Protein AF-A0A552RJV3-F1 (afdb_monomer_lite)

Radius of gyration: 18.67 Å; chains: 1; bounding box: 36×47×63 Å

Foldseek 3Di:
DDDDPDDDDDPVSVVVVVVVQQHDPVLLVLLLCQQQPADVPPNGGLLRVLLQVLLVCCVPVNLVRSCCSLVVQLVVLVVCCNVPNHDSVSSNSNSSSVSSCVSSDDPVVVVCVVPVDDD

Structure (mmCIF, N/CA/C/O backbone):
data_AF-A0A552RJV3-F1
#
_entry.id   AF-A0A552RJV3-F1
#
loop_
_atom_site.group_PDB
_atom_site.id
_atom_site.type_symbol
_atom_site.label_atom_id
_atom_site.label_alt_id
_atom_site.label_comp_id
_atom_site.label_asym_id
_atom_site.label_entity_id
_atom_site.label_seq_id
_atom_site.pdbx_PDB_ins_code
_atom_site.Cartn_x
_atom_site.Cartn_y
_atom_site.Cartn_z
_atom_site.occupancy
_atom_site.B_iso_or_equiv
_atom_site.auth_seq_id
_atom_site.auth_comp_id
_atom_site.auth_asym_id
_atom_site.auth_atom_id
_atom_site.pdbx_PDB_model_num
ATOM 1 N N . MET A 1 1 ? -10.003 22.813 44.256 1.00 61.84 1 MET A N 1
ATOM 2 C CA . MET A 1 1 ? -8.920 21.925 43.782 1.00 61.84 1 MET A CA 1
ATOM 3 C C . MET A 1 1 ? -8.123 22.709 42.749 1.00 61.84 1 MET A C 1
ATOM 5 O O . MET A 1 1 ? -8.773 23.278 41.877 1.00 61.84 1 MET A O 1
ATOM 9 N N . PRO A 1 2 ? -6.792 22.833 42.863 1.00 67.50 2 PRO A N 1
ATOM 10 C CA . PRO A 1 2 ? -5.973 23.453 41.821 1.00 67.50 2 PRO A CA 1
ATOM 11 C C . PRO A 1 2 ? -6.156 22.686 40.505 1.00 67.50 2 PRO A C 1
ATOM 13 O O . PRO A 1 2 ? -6.122 21.458 40.508 1.00 67.50 2 PRO A O 1
ATOM 16 N N . TYR A 1 3 ? -6.412 23.392 39.404 1.00 73.88 3 TYR A N 1
ATOM 17 C CA . TYR A 1 3 ? -6.490 22.781 38.078 1.00 73.88 3 TYR A CA 1
ATOM 18 C C . TYR A 1 3 ? -5.067 22.603 37.547 1.00 73.88 3 TYR A C 1
ATOM 20 O O . TYR A 1 3 ? -4.421 23.575 37.159 1.00 73.88 3 TYR A O 1
ATOM 28 N N . GLU A 1 4 ? -4.570 21.372 37.571 1.00 72.38 4 GLU A N 1
ATOM 29 C CA . GLU A 1 4 ? -3.335 21.003 36.885 1.00 72.38 4 GLU A CA 1
ATOM 30 C C . GLU A 1 4 ? -3.634 20.860 35.384 1.00 72.38 4 GLU A C 1
ATOM 32 O O . GLU A 1 4 ? -4.537 20.103 35.014 1.00 72.38 4 GLU A O 1
ATOM 37 N N . PRO A 1 5 ? -2.935 21.594 34.498 1.00 75.81 5 PRO A N 1
ATOM 38 C CA . PRO A 1 5 ? -3.107 21.408 33.067 1.00 75.81 5 PRO A CA 1
ATOM 39 C C . PRO A 1 5 ? -2.703 19.978 32.699 1.00 75.81 5 PRO A C 1
ATOM 41 O O . PRO A 1 5 ? -1.645 19.496 33.105 1.00 75.81 5 PRO A O 1
ATOM 44 N N . ALA A 1 6 ? -3.558 19.295 31.933 1.00 76.19 6 ALA A N 1
ATOM 45 C CA . ALA A 1 6 ? -3.264 17.949 31.462 1.00 76.19 6 ALA A CA 1
ATOM 46 C C . ALA A 1 6 ? -1.913 17.943 30.712 1.00 76.19 6 ALA A C 1
ATOM 48 O O . ALA A 1 6 ? -1.682 18.833 29.887 1.00 76.19 6 ALA A O 1
ATOM 49 N N . PRO A 1 7 ? -1.021 16.975 30.987 1.00 78.50 7 PRO A N 1
ATOM 50 C CA . PRO A 1 7 ? 0.294 16.920 30.360 1.00 78.50 7 PRO A CA 1
ATOM 51 C C . PRO A 1 7 ? 0.170 16.869 28.834 1.00 78.50 7 PRO A C 1
ATOM 53 O O . PRO A 1 7 ? -0.674 16.149 28.292 1.00 78.50 7 PRO A O 1
ATOM 56 N N . GLU A 1 8 ? 1.015 17.634 28.137 1.00 79.44 8 GLU A N 1
ATOM 57 C CA . GLU A 1 8 ? 1.003 17.668 26.676 1.00 79.44 8 GLU A CA 1
ATOM 58 C C . GLU A 1 8 ? 1.245 16.266 26.093 1.00 79.44 8 GLU A C 1
ATOM 60 O O . GLU A 1 8 ? 2.174 15.563 26.509 1.00 79.44 8 GLU A O 1
ATOM 65 N N . PRO A 1 9 ? 0.449 15.838 25.097 1.00 78.88 9 PRO A N 1
ATOM 66 C CA . PRO A 1 9 ? 0.581 14.507 24.538 1.00 78.88 9 PRO A CA 1
ATOM 67 C C . PRO A 1 9 ? 1.925 14.344 23.817 1.00 78.88 9 PRO A C 1
ATOM 69 O O . PRO A 1 9 ? 2.293 15.086 22.892 1.00 78.88 9 PRO A O 1
ATOM 72 N N . THR A 1 10 ? 2.654 13.304 24.208 1.00 86.50 10 THR A N 1
ATOM 73 C CA . THR A 1 10 ? 3.919 12.907 23.579 1.00 86.50 10 THR A CA 1
ATOM 74 C C . THR A 1 10 ? 3.716 12.516 22.109 1.00 86.50 10 THR A C 1
ATOM 76 O O . THR A 1 10 ? 2.606 12.215 21.661 1.00 86.50 10 THR A O 1
ATOM 79 N N . ARG A 1 11 ? 4.796 12.515 21.311 1.00 83.31 11 ARG A N 1
ATOM 80 C CA . ARG A 1 11 ? 4.736 12.156 19.876 1.00 83.31 11 ARG A CA 1
ATOM 81 C C . ARG A 1 11 ? 4.123 10.767 19.652 1.00 83.31 11 ARG A C 1
ATOM 83 O O . ARG A 1 11 ? 3.314 10.600 18.747 1.00 83.31 11 ARG A O 1
ATOM 90 N N . TRP A 1 12 ? 4.445 9.809 20.522 1.00 78.19 12 TRP A N 1
ATOM 91 C CA . TRP A 1 12 ? 3.876 8.462 20.483 1.00 78.19 12 TRP A CA 1
ATOM 92 C C . TRP A 1 12 ? 2.383 8.432 20.791 1.00 78.19 12 TRP A C 1
ATOM 94 O O . TRP A 1 12 ? 1.654 7.751 20.083 1.00 78.19 12 TRP A O 1
ATOM 104 N N . GLN A 1 13 ? 1.917 9.205 21.775 1.00 81.25 13 GLN A N 1
ATOM 105 C CA . GLN A 1 13 ? 0.488 9.311 22.094 1.00 81.25 13 GLN A CA 1
ATOM 106 C C . GLN A 1 13 ? -0.311 9.951 20.958 1.00 81.25 13 GLN A C 1
ATOM 108 O O . GLN A 1 13 ? -1.434 9.541 20.688 1.00 81.25 13 GLN A O 1
ATOM 113 N N . ARG A 1 14 ? 0.274 10.922 20.246 1.00 81.62 14 ARG A N 1
ATOM 114 C CA . ARG A 1 14 ? -0.332 11.477 19.027 1.00 81.62 14 ARG A CA 1
ATOM 115 C C . ARG A 1 14 ? -0.422 10.439 17.916 1.00 81.62 14 ARG A C 1
ATOM 117 O O . ARG A 1 14 ? -1.447 10.361 17.250 1.00 81.62 14 ARG A O 1
ATOM 124 N N . LEU A 1 15 ? 0.621 9.631 17.740 1.00 78.31 15 LEU A N 1
ATOM 125 C CA . LEU A 1 15 ? 0.657 8.599 16.709 1.00 78.31 15 LEU A CA 1
ATOM 126 C C . LEU A 1 15 ? -0.313 7.453 17.016 1.00 78.31 15 LEU A C 1
ATOM 128 O O . LEU A 1 15 ? -1.032 7.019 16.123 1.00 78.31 15 LEU A O 1
ATOM 132 N N . THR A 1 16 ? -0.411 7.010 18.272 1.00 73.69 16 THR A N 1
ATOM 133 C CA . THR A 1 16 ? -1.406 6.010 18.684 1.00 73.69 16 THR A CA 1
ATOM 134 C C . THR A 1 16 ? -2.824 6.564 18.633 1.00 73.69 16 THR A C 1
ATOM 136 O O . THR A 1 16 ? -3.705 5.870 18.136 1.00 73.69 16 THR A O 1
ATOM 139 N N . ALA A 1 17 ? -3.061 7.810 19.054 1.00 75.88 17 ALA A N 1
ATOM 140 C CA . ALA A 1 17 ? -4.364 8.463 18.899 1.00 75.88 17 ALA A CA 1
ATOM 141 C C . ALA A 1 17 ? -4.771 8.572 17.421 1.00 75.88 17 ALA A C 1
ATOM 143 O O . ALA A 1 17 ? -5.906 8.260 17.069 1.00 75.88 17 ALA A O 1
ATOM 144 N N . TRP A 1 18 ? -3.828 8.931 16.545 1.00 73.31 18 TRP A N 1
ATOM 145 C CA . TRP A 1 18 ? -4.035 8.932 15.098 1.00 73.31 18 TRP A CA 1
ATOM 146 C C . TRP A 1 18 ? -4.351 7.528 14.573 1.00 73.31 18 TRP A C 1
ATOM 148 O O . TRP A 1 18 ? -5.308 7.362 13.824 1.00 73.31 18 TRP A O 1
ATOM 158 N N . LEU A 1 19 ? -3.627 6.499 15.025 1.00 67.38 19 LEU A N 1
ATOM 159 C CA . LEU A 1 19 ? -3.889 5.106 14.653 1.00 67.38 19 LEU A CA 1
ATOM 160 C C . LEU A 1 19 ? -5.290 4.648 15.093 1.00 67.38 19 LEU A C 1
ATOM 162 O O . LEU A 1 19 ? -5.982 3.961 14.344 1.00 67.38 19 LEU A O 1
ATOM 166 N N . HIS A 1 20 ? -5.731 5.077 16.278 1.00 69.81 20 HIS A N 1
ATOM 167 C CA . HIS A 1 20 ? -7.070 4.811 16.801 1.00 69.81 20 HIS A CA 1
ATOM 168 C C . HIS A 1 20 ? -8.186 5.494 15.992 1.00 69.81 20 HIS A C 1
ATOM 170 O O . HIS A 1 20 ? -9.300 4.967 15.953 1.00 69.81 20 HIS A O 1
ATOM 176 N N . CYS A 1 21 ? -7.907 6.598 15.284 1.00 65.94 21 CYS A N 1
ATOM 177 C CA . CYS A 1 21 ? -8.854 7.183 14.323 1.00 65.94 21 CYS A CA 1
ATOM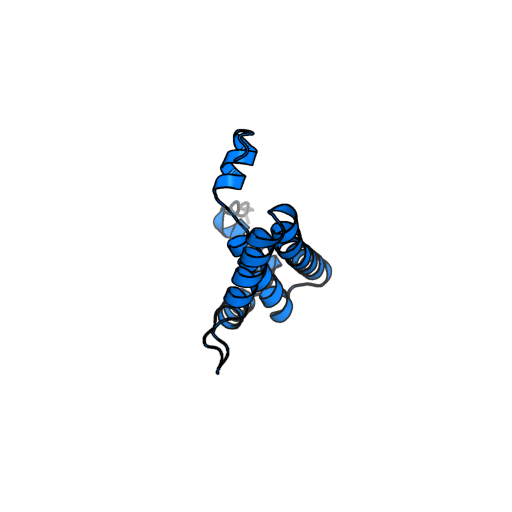 178 C C . CYS A 1 21 ? -9.110 6.262 13.118 1.00 65.94 21 CYS A C 1
ATOM 180 O O . CYS A 1 21 ? -10.202 6.283 12.552 1.00 65.94 21 CYS A O 1
ATOM 182 N N . PHE A 1 22 ? -8.136 5.424 12.743 1.00 61.56 22 PHE A N 1
ATOM 183 C CA . PHE A 1 22 ? -8.258 4.451 11.650 1.00 61.56 22 PHE A CA 1
ATOM 184 C C . PHE A 1 22 ? -8.816 3.096 12.095 1.00 61.56 22 PHE A C 1
ATOM 186 O O . PHE A 1 22 ? -8.845 2.168 11.295 1.00 61.56 22 PHE A O 1
ATOM 193 N N . GLY A 1 23 ? -9.278 2.947 13.336 1.00 68.00 23 GLY A N 1
ATOM 194 C CA . GLY A 1 23 ? -9.908 1.720 13.821 1.00 68.00 23 GLY A CA 1
ATOM 195 C C . GLY A 1 23 ? -9.264 1.172 15.086 1.00 68.00 23 GLY A C 1
ATOM 196 O O . GLY A 1 23 ? -8.341 1.743 15.664 1.00 68.00 23 GLY A O 1
ATOM 197 N N . ARG A 1 24 ? -9.782 0.039 15.563 1.00 78.88 24 ARG A N 1
ATOM 198 C CA . ARG A 1 24 ? -9.221 -0.611 16.753 1.00 78.88 24 ARG A CA 1
ATOM 199 C C . ARG A 1 24 ? -7.903 -1.315 16.385 1.00 78.88 24 ARG A C 1
ATOM 201 O O . ARG A 1 24 ? -7.837 -1.935 15.327 1.00 78.88 24 ARG A O 1
ATOM 208 N N . PRO A 1 25 ? -6.880 -1.318 17.257 1.00 76.94 25 PRO A N 1
ATOM 209 C CA . PRO A 1 25 ? -5.562 -1.899 16.957 1.00 76.94 25 PRO A CA 1
ATOM 210 C C . PRO A 1 25 ? -5.621 -3.388 16.575 1.00 76.94 25 PRO A C 1
ATOM 212 O O . PRO A 1 25 ? -4.834 -3.860 15.753 1.00 76.94 25 PRO A O 1
ATOM 215 N N . TRP A 1 26 ? -6.607 -4.125 17.094 1.00 76.75 26 TRP A N 1
ATOM 216 C CA . TRP A 1 26 ? -6.847 -5.514 16.699 1.00 76.75 26 TRP A CA 1
ATOM 217 C C . TRP A 1 26 ? -7.356 -5.649 15.254 1.00 76.75 26 TRP A C 1
ATOM 219 O O . TRP A 1 26 ? -7.040 -6.636 14.601 1.00 76.75 26 TRP A O 1
ATOM 229 N N . GLN A 1 27 ? -8.104 -4.670 14.725 1.00 82.81 27 GLN A N 1
ATOM 230 C CA . GLN A 1 27 ? -8.580 -4.677 13.334 1.00 82.81 27 GLN A CA 1
ATOM 231 C C . GLN A 1 27 ? -7.422 -4.463 12.364 1.00 82.81 27 GLN A C 1
ATOM 233 O O . GLN A 1 27 ? -7.375 -5.106 11.323 1.00 82.81 27 GLN A O 1
ATOM 238 N N . ILE A 1 28 ? -6.477 -3.594 12.732 1.00 79.25 28 ILE A N 1
ATOM 239 C CA . ILE A 1 28 ? -5.247 -3.350 11.971 1.00 79.25 28 ILE A CA 1
ATOM 240 C C . ILE A 1 28 ? -4.386 -4.615 11.964 1.00 79.25 28 ILE A C 1
ATOM 242 O O . ILE A 1 28 ? -3.980 -5.077 10.902 1.00 79.25 28 ILE A O 1
ATOM 246 N N . SER A 1 29 ? -4.176 -5.217 13.138 1.00 83.94 29 SER A N 1
ATOM 247 C CA . SER A 1 29 ? -3.411 -6.464 13.269 1.00 83.94 29 SER A CA 1
ATOM 248 C C . SER A 1 29 ? -4.068 -7.612 12.495 1.00 83.94 29 SER A C 1
ATOM 250 O O . SER A 1 29 ? -3.395 -8.337 11.768 1.00 83.94 29 SER A O 1
ATOM 252 N N . GLY A 1 30 ? -5.395 -7.743 12.590 1.00 84.06 30 GLY A N 1
ATOM 253 C CA . GLY A 1 30 ? -6.166 -8.736 11.845 1.00 84.06 30 GLY A CA 1
ATOM 254 C C . GLY A 1 30 ? -6.099 -8.519 10.334 1.00 84.06 30 GLY A C 1
ATOM 255 O O . GLY A 1 30 ? -5.916 -9.480 9.597 1.00 84.06 30 GLY A O 1
ATOM 256 N N . ALA A 1 31 ? -6.179 -7.271 9.869 1.00 84.75 31 ALA A N 1
ATOM 257 C CA . ALA A 1 31 ? -6.050 -6.949 8.452 1.00 84.75 31 ALA A CA 1
ATOM 258 C C . ALA A 1 31 ? -4.643 -7.247 7.915 1.00 84.75 31 ALA A C 1
ATOM 260 O O . ALA A 1 31 ? -4.513 -7.827 6.840 1.00 84.75 31 ALA A O 1
ATOM 261 N N . LEU A 1 32 ? -3.594 -6.913 8.673 1.00 84.94 32 LEU A N 1
ATOM 262 C CA . LEU A 1 32 ? -2.210 -7.252 8.328 1.00 84.94 32 LEU A CA 1
ATOM 263 C C . LEU A 1 32 ? -2.018 -8.765 8.218 1.00 84.94 32 LEU A C 1
ATOM 265 O O . LEU A 1 32 ? -1.520 -9.250 7.207 1.00 84.94 32 LEU A O 1
ATOM 269 N N . LEU A 1 33 ? -2.471 -9.524 9.218 1.00 86.31 33 LEU A N 1
ATOM 270 C CA . LEU A 1 33 ? -2.374 -10.982 9.180 1.00 86.31 33 LEU A CA 1
ATOM 271 C C . LEU A 1 33 ? -3.135 -11.555 7.986 1.00 86.31 33 LEU A C 1
ATOM 273 O O . LEU A 1 33 ? -2.581 -12.348 7.239 1.00 86.31 33 LEU A O 1
ATOM 277 N N . LEU A 1 34 ? -4.373 -11.122 7.755 1.00 86.12 34 LEU A N 1
ATOM 278 C CA . LEU A 1 34 ? -5.220 -11.676 6.697 1.00 86.12 34 LEU A CA 1
ATOM 279 C C . LEU A 1 34 ? -4.696 -11.377 5.286 1.00 86.12 34 LEU A C 1
ATOM 281 O O . LEU A 1 34 ? -4.957 -12.133 4.357 1.00 86.12 34 LEU A O 1
ATOM 285 N N . THR A 1 35 ? -3.952 -10.287 5.120 1.00 83.12 35 THR A N 1
ATOM 286 C CA . THR A 1 35 ? -3.399 -9.877 3.821 1.00 83.12 35 THR A CA 1
ATOM 287 C C . THR A 1 35 ? -2.014 -10.440 3.540 1.00 83.12 35 THR A C 1
ATOM 289 O O . THR A 1 35 ? -1.659 -10.592 2.370 1.00 83.12 35 THR A O 1
ATOM 292 N N . VAL A 1 36 ? -1.249 -10.762 4.588 1.00 86.12 36 VAL A N 1
ATOM 293 C CA . VAL A 1 36 ? 0.094 -11.352 4.495 1.00 86.12 36 VAL A CA 1
ATOM 294 C C . VAL A 1 36 ? 0.057 -12.876 4.592 1.00 86.12 36 VAL A C 1
ATOM 296 O O . VAL A 1 36 ? 0.946 -13.535 4.054 1.00 86.12 36 VAL A O 1
ATOM 299 N N . LEU A 1 37 ? -0.966 -13.456 5.224 1.00 87.25 37 LEU A N 1
ATOM 300 C CA . LEU A 1 37 ? -1.128 -14.904 5.267 1.00 87.25 37 LEU A CA 1
ATOM 301 C C . LEU A 1 37 ? -1.344 -15.448 3.846 1.00 87.25 37 LEU A C 1
ATOM 303 O O . LEU A 1 37 ? -2.160 -14.911 3.091 1.00 87.25 37 LEU A O 1
ATOM 307 N N . PRO A 1 38 ? -0.611 -16.504 3.460 1.00 82.12 38 PRO A N 1
ATOM 308 C CA . PRO A 1 38 ? -0.790 -17.126 2.161 1.00 82.12 38 PRO A CA 1
ATOM 309 C C . PRO A 1 38 ? -2.168 -17.775 2.084 1.00 82.12 38 PRO A C 1
ATOM 311 O O . PRO A 1 38 ? -2.627 -18.399 3.046 1.00 82.12 38 PRO A O 1
ATOM 314 N N . PHE A 1 39 ? -2.817 -17.670 0.924 1.00 81.38 39 PHE A N 1
ATOM 315 C CA . PHE A 1 39 ? -4.050 -18.417 0.723 1.00 81.38 39 PHE A CA 1
ATOM 316 C C . PHE A 1 39 ? -3.736 -19.920 0.693 1.00 81.38 39 PHE A C 1
ATOM 318 O O . PHE A 1 39 ? -2.758 -20.343 0.056 1.00 81.38 39 PHE A O 1
ATOM 325 N N . PRO A 1 40 ? -4.547 -20.751 1.370 1.00 76.94 40 PRO A N 1
ATOM 326 C CA . PRO A 1 40 ? -4.379 -22.193 1.308 1.00 76.94 40 PRO A CA 1
ATOM 327 C C . PRO A 1 40 ? -4.498 -22.652 -0.151 1.00 76.94 40 PRO A C 1
ATOM 329 O O . PRO A 1 40 ? -5.500 -22.399 -0.813 1.00 76.94 40 PRO A O 1
ATOM 332 N N . GLY A 1 41 ? -3.442 -23.293 -0.657 1.00 75.38 41 GLY A N 1
ATOM 333 C CA . GLY A 1 41 ? -3.355 -23.795 -2.033 1.00 75.38 41 GLY A CA 1
ATOM 334 C C . GLY A 1 41 ? -2.492 -22.962 -2.987 1.00 75.38 41 GLY A C 1
ATOM 335 O O . GLY A 1 41 ? -1.931 -23.538 -3.914 1.00 75.38 41 GLY A O 1
ATOM 336 N N . THR A 1 42 ? -2.296 -21.658 -2.756 1.00 74.25 42 THR A N 1
ATOM 337 C CA . THR A 1 42 ? -1.516 -20.804 -3.680 1.00 74.25 42 THR A CA 1
ATOM 338 C C . THR A 1 42 ? -0.102 -20.496 -3.193 1.00 74.25 42 THR A C 1
ATOM 340 O O . THR A 1 42 ? 0.709 -20.047 -3.990 1.00 74.25 42 THR A O 1
ATOM 343 N N . ARG A 1 43 ? 0.214 -20.712 -1.904 1.00 83.69 43 ARG A N 1
ATOM 344 C CA . ARG A 1 43 ? 1.470 -20.303 -1.219 1.00 83.69 43 ARG A CA 1
ATOM 345 C C . ARG A 1 43 ? 1.765 -18.793 -1.218 1.00 83.69 43 ARG A C 1
ATOM 347 O O . ARG A 1 43 ? 2.658 -18.373 -0.489 1.00 83.69 43 ARG A O 1
ATOM 354 N N . TYR A 1 44 ? 1.012 -17.986 -1.962 1.00 85.94 44 TYR A N 1
ATOM 355 C CA . TYR A 1 44 ? 1.163 -16.536 -2.048 1.00 85.94 44 TYR A CA 1
ATOM 356 C C . TYR A 1 44 ? 0.015 -15.825 -1.330 1.00 85.94 44 TYR A C 1
ATOM 358 O O . TYR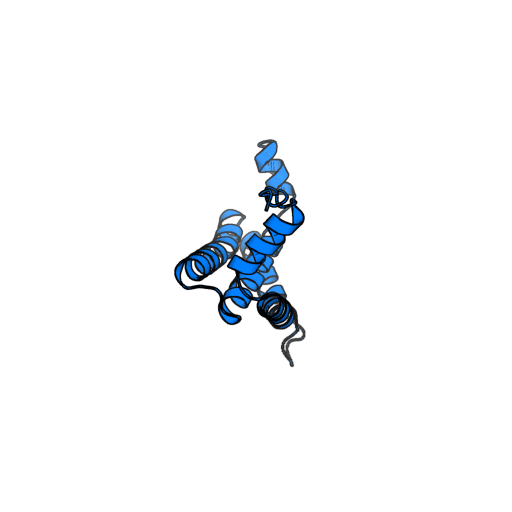 A 1 44 ? -1.125 -16.297 -1.303 1.00 85.94 44 TYR A O 1
ATOM 366 N N . SER A 1 45 ? 0.329 -14.685 -0.725 1.00 90.69 45 SER A N 1
ATOM 367 C CA . SER A 1 45 ? -0.642 -13.827 -0.051 1.00 90.69 45 SER A CA 1
ATOM 368 C C . SER A 1 45 ? -1.193 -12.763 -0.996 1.00 90.69 45 SER A C 1
ATOM 370 O O . SER A 1 45 ? -0.554 -12.423 -1.992 1.00 90.69 45 SER A O 1
ATOM 372 N N . ALA A 1 46 ? -2.362 -12.199 -0.673 1.00 87.88 46 ALA A N 1
ATOM 373 C CA . ALA A 1 46 ? -2.963 -11.124 -1.469 1.00 87.88 46 ALA A CA 1
ATOM 374 C C . ALA A 1 46 ? -2.005 -9.934 -1.645 1.00 87.88 46 ALA A C 1
ATOM 376 O O . ALA A 1 46 ? -1.900 -9.376 -2.737 1.00 87.88 46 ALA A O 1
ATOM 377 N N . ALA A 1 47 ? -1.284 -9.575 -0.578 1.00 90.56 47 ALA A N 1
ATOM 378 C CA . ALA A 1 47 ? -0.295 -8.505 -0.607 1.00 90.56 47 ALA A CA 1
ATOM 379 C C . ALA A 1 47 ? 0.868 -8.824 -1.559 1.00 90.56 47 ALA A C 1
ATOM 381 O O . ALA A 1 47 ? 1.249 -7.972 -2.357 1.00 90.56 47 ALA A O 1
ATOM 382 N N . ALA A 1 48 ? 1.396 -10.053 -1.517 1.00 89.75 48 ALA A N 1
ATOM 383 C CA . ALA A 1 48 ? 2.492 -10.473 -2.387 1.00 89.75 48 ALA A CA 1
ATOM 384 C C . ALA A 1 48 ? 2.072 -10.514 -3.863 1.00 89.75 48 ALA A C 1
ATOM 386 O O . ALA A 1 48 ? 2.797 -10.019 -4.722 1.00 89.75 48 ALA A O 1
ATOM 387 N N . THR A 1 49 ? 0.886 -11.050 -4.163 1.00 91.88 49 THR A N 1
ATOM 388 C CA . THR A 1 49 ? 0.361 -11.101 -5.535 1.00 91.88 49 THR A CA 1
ATOM 389 C C . THR A 1 49 ? 0.133 -9.704 -6.105 1.00 91.88 49 THR A C 1
ATOM 391 O O . THR A 1 49 ? 0.476 -9.453 -7.257 1.00 91.88 49 THR A O 1
ATOM 394 N N . TRP A 1 50 ? -0.406 -8.777 -5.308 1.00 93.75 50 TRP A N 1
ATOM 395 C CA . TRP A 1 50 ? -0.621 -7.406 -5.766 1.00 93.75 50 TRP A CA 1
ATOM 396 C C . TRP A 1 50 ? 0.690 -6.635 -5.947 1.00 93.75 50 TRP A C 1
ATOM 398 O O . TRP A 1 50 ? 0.844 -5.949 -6.952 1.00 93.75 50 TRP A O 1
ATOM 408 N N . ALA A 1 51 ? 1.652 -6.794 -5.031 1.00 92.81 51 ALA A N 1
ATOM 409 C CA . ALA A 1 51 ? 2.993 -6.220 -5.166 1.00 92.81 51 ALA A CA 1
ATOM 410 C C . ALA A 1 51 ? 3.713 -6.718 -6.428 1.00 92.81 51 ALA A C 1
ATOM 412 O O . ALA A 1 51 ? 4.356 -5.936 -7.123 1.00 92.81 51 ALA A O 1
ATOM 413 N N . TYR A 1 52 ? 3.569 -8.006 -6.745 1.00 92.50 52 TYR A N 1
ATOM 414 C CA . TYR A 1 52 ? 4.097 -8.571 -7.982 1.00 92.50 52 TYR A CA 1
ATOM 415 C C . TYR A 1 52 ? 3.430 -7.943 -9.213 1.00 92.50 52 TYR A C 1
ATOM 417 O O . TYR A 1 52 ? 4.121 -7.463 -10.104 1.00 92.50 52 TYR A O 1
ATOM 425 N N . ALA A 1 53 ? 2.096 -7.863 -9.236 1.00 92.50 53 ALA A N 1
ATOM 426 C CA . ALA A 1 53 ? 1.356 -7.310 -10.369 1.00 92.50 53 ALA A CA 1
ATOM 427 C C . ALA A 1 53 ? 1.685 -5.833 -10.651 1.00 92.50 53 ALA A C 1
ATOM 429 O O . ALA A 1 53 ? 1.804 -5.440 -11.810 1.00 92.50 53 ALA A O 1
ATOM 430 N N . THR A 1 54 ? 1.845 -5.000 -9.618 1.00 93.12 54 THR A N 1
ATOM 431 C CA . THR A 1 54 ? 2.210 -3.586 -9.799 1.00 93.12 54 THR A CA 1
ATOM 432 C C . THR A 1 54 ? 3.668 -3.409 -10.227 1.00 93.12 54 THR A C 1
ATOM 434 O O . THR A 1 54 ? 3.956 -2.511 -11.021 1.00 93.12 54 THR A O 1
ATOM 437 N N . GLY A 1 55 ? 4.571 -4.269 -9.745 1.00 91.19 55 GLY A N 1
ATOM 438 C CA . GLY A 1 55 ? 5.965 -4.326 -10.190 1.00 91.19 55 GLY A CA 1
ATOM 439 C C . GLY A 1 55 ? 6.100 -4.764 -11.651 1.00 91.19 55 GLY A C 1
ATOM 440 O O . GLY A 1 55 ? 6.801 -4.112 -12.421 1.00 91.19 55 GLY A O 1
ATOM 441 N N . GLU A 1 56 ? 5.365 -5.796 -12.067 1.00 93.44 56 GLU A N 1
ATOM 442 C CA . GLU A 1 56 ? 5.297 -6.236 -13.470 1.00 93.44 56 GLU A CA 1
ATOM 443 C C . GLU A 1 56 ? 4.704 -5.148 -14.369 1.00 93.44 56 GLU A C 1
ATOM 445 O O . GLU A 1 56 ? 5.301 -4.782 -15.377 1.00 93.44 56 GLU A O 1
ATOM 450 N N . ALA A 1 57 ? 3.588 -4.530 -13.971 1.00 90.69 57 ALA A N 1
ATOM 451 C CA . ALA A 1 57 ? 2.990 -3.445 -14.750 1.00 90.69 57 ALA A CA 1
ATOM 452 C C . ALA A 1 57 ? 3.940 -2.249 -14.922 1.00 90.69 57 ALA A C 1
ATOM 454 O O . ALA A 1 57 ? 3.934 -1.587 -15.961 1.00 90.69 57 ALA A O 1
ATOM 455 N N . ARG A 1 58 ? 4.781 -1.974 -13.919 1.00 90.44 58 ARG A N 1
ATOM 456 C CA . ARG A 1 58 ? 5.867 -0.999 -14.039 1.00 90.44 58 ARG A CA 1
ATOM 457 C C . ARG A 1 58 ? 6.930 -1.453 -15.036 1.00 90.44 58 ARG A C 1
ATOM 459 O O . ARG A 1 58 ? 7.394 -0.631 -15.823 1.00 90.44 58 ARG A O 1
ATOM 466 N N . ALA A 1 59 ? 7.366 -2.706 -14.948 1.00 90.38 59 ALA A N 1
ATOM 467 C CA . ALA A 1 59 ? 8.434 -3.241 -15.783 1.00 90.38 59 ALA A CA 1
ATOM 468 C C . ALA A 1 59 ? 8.027 -3.281 -17.262 1.00 9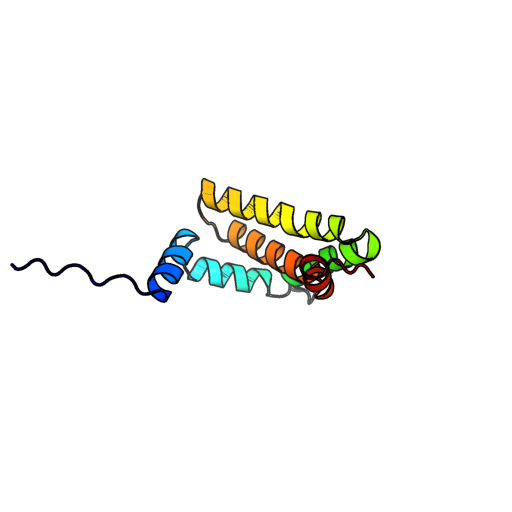0.38 59 ALA A C 1
ATOM 470 O O . ALA A 1 59 ? 8.817 -2.897 -18.123 1.00 90.38 59 ALA A O 1
ATOM 471 N N . GLU A 1 60 ? 6.788 -3.679 -17.551 1.00 93.50 60 GLU A N 1
ATOM 472 C CA . GLU A 1 60 ? 6.287 -3.804 -18.918 1.00 93.50 60 GLU A CA 1
ATOM 473 C C . GLU A 1 60 ? 5.775 -2.477 -19.492 1.00 93.50 60 GLU A C 1
ATOM 475 O O . GLU A 1 60 ? 6.034 -2.168 -20.655 1.00 93.50 60 GLU A O 1
ATOM 480 N N . TRP A 1 61 ? 5.004 -1.701 -18.719 1.00 90.38 61 TRP A N 1
ATOM 481 C CA . TRP A 1 61 ? 4.262 -0.529 -19.224 1.00 90.38 61 TRP A CA 1
ATOM 482 C C . TRP A 1 61 ? 4.771 0.799 -18.645 1.00 90.38 61 TRP A C 1
ATOM 484 O O . TRP A 1 61 ? 4.139 1.847 -18.812 1.00 90.38 61 TRP A O 1
ATOM 494 N N . GLY A 1 62 ? 5.914 0.763 -17.962 1.00 87.62 62 GLY A N 1
ATOM 495 C CA . GLY A 1 62 ? 6.610 1.921 -17.418 1.00 87.62 62 GLY A CA 1
ATOM 496 C C . GLY A 1 62 ? 6.139 2.371 -16.032 1.00 87.62 62 GLY A C 1
ATOM 497 O O . GLY A 1 62 ? 5.041 2.071 -15.555 1.00 87.62 62 GLY A O 1
ATOM 498 N N . ALA A 1 63 ? 6.988 3.189 -15.402 1.00 86.88 63 ALA A N 1
ATOM 499 C CA . ALA A 1 63 ? 6.759 3.807 -14.096 1.00 86.88 63 ALA A CA 1
ATOM 500 C C . ALA A 1 63 ? 5.368 4.452 -13.902 1.00 86.88 63 ALA A C 1
ATOM 502 O O . ALA A 1 63 ? 4.739 4.157 -12.882 1.00 86.88 63 ALA A O 1
ATOM 503 N N . PRO A 1 64 ? 4.832 5.289 -14.823 1.00 88.25 64 PRO A N 1
ATOM 504 C CA . PRO A 1 64 ? 3.546 5.949 -14.584 1.00 88.25 64 PRO A CA 1
ATOM 505 C C . PRO A 1 64 ? 2.396 4.949 -14.419 1.00 88.25 64 PRO A C 1
ATOM 507 O O . PRO A 1 64 ? 1.515 5.162 -13.586 1.00 88.25 64 PRO A O 1
ATOM 510 N N . THR A 1 65 ? 2.425 3.837 -15.154 1.00 88.25 65 THR A N 1
ATOM 511 C CA . THR A 1 65 ? 1.373 2.820 -15.105 1.00 88.25 65 THR A CA 1
ATOM 512 C C . THR A 1 65 ? 1.430 2.012 -13.812 1.00 88.25 65 THR A C 1
ATOM 514 O O . THR A 1 65 ? 0.402 1.830 -13.157 1.00 88.25 65 THR A O 1
ATOM 517 N N . GLY A 1 66 ? 2.633 1.606 -13.392 1.00 87.44 66 GLY A N 1
ATOM 518 C CA . GLY A 1 66 ? 2.840 0.930 -12.108 1.00 87.44 66 GLY A CA 1
ATOM 519 C C . GLY A 1 66 ? 2.386 1.783 -10.921 1.00 87.44 66 GLY A C 1
ATOM 520 O O . GLY A 1 66 ? 1.662 1.303 -10.046 1.00 87.44 66 GLY A O 1
ATOM 521 N N . TYR A 1 67 ? 2.715 3.080 -10.927 1.00 88.62 67 TYR A N 1
ATOM 522 C CA . TYR A 1 67 ? 2.258 4.002 -9.886 1.00 88.62 67 TYR A CA 1
ATOM 523 C C . TYR A 1 67 ? 0.758 4.261 -9.927 1.00 88.62 67 TYR A C 1
ATOM 525 O O . TYR A 1 67 ? 0.136 4.298 -8.867 1.00 88.62 67 TYR A O 1
ATOM 533 N N . ALA A 1 68 ? 0.152 4.411 -11.105 1.00 91.44 68 ALA A N 1
ATOM 534 C CA . ALA A 1 68 ? -1.295 4.577 -11.211 1.00 91.44 68 ALA A CA 1
ATOM 535 C C . ALA A 1 68 ? -2.033 3.360 -10.630 1.00 91.44 68 ALA A C 1
ATOM 537 O O . ALA A 1 68 ? -2.937 3.522 -9.807 1.00 91.44 68 ALA A O 1
ATOM 538 N N . LEU A 1 69 ? -1.598 2.146 -10.983 1.00 90.56 69 LEU A N 1
ATOM 539 C CA . LEU A 1 69 ? -2.165 0.901 -10.461 1.00 90.56 69 LEU A CA 1
ATOM 540 C C . LEU A 1 69 ? -1.972 0.750 -8.953 1.00 90.56 69 LEU A C 1
ATOM 542 O O . LEU A 1 69 ? -2.870 0.262 -8.274 1.00 90.56 69 LEU A O 1
ATOM 546 N N . ALA A 1 70 ? -0.841 1.189 -8.407 1.00 89.75 70 ALA A N 1
ATOM 547 C CA . ALA A 1 70 ? -0.583 1.096 -6.977 1.00 89.75 70 ALA A CA 1
ATOM 548 C C . ALA A 1 70 ? -1.313 2.177 -6.152 1.00 89.75 70 ALA A C 1
ATOM 550 O O . ALA A 1 70 ? -1.887 1.887 -5.099 1.00 89.75 70 ALA A O 1
ATOM 551 N N . LEU A 1 71 ? -1.314 3.427 -6.623 1.00 91.19 71 LEU A N 1
ATOM 552 C CA . LEU A 1 71 ? -1.796 4.586 -5.866 1.00 91.19 71 LEU A CA 1
ATOM 553 C C . LEU A 1 71 ? -3.308 4.789 -5.966 1.00 91.19 71 LEU A C 1
ATOM 555 O O . LEU A 1 71 ? -3.908 5.228 -4.985 1.00 91.19 71 LEU A O 1
ATOM 559 N N . LEU A 1 72 ? -3.948 4.468 -7.097 1.00 93.44 72 LEU A N 1
ATOM 560 C CA . LEU A 1 72 ? -5.397 4.661 -7.251 1.00 93.44 72 LEU A CA 1
ATOM 561 C C . LEU A 1 72 ? -6.215 3.841 -6.235 1.00 93.44 72 LEU A C 1
ATOM 563 O O . LEU A 1 72 ? -7.056 4.433 -5.548 1.00 93.44 72 LEU A O 1
ATOM 567 N N . PRO A 1 73 ? -5.974 2.525 -6.055 1.00 91.06 73 PRO A N 1
ATOM 568 C CA . PRO A 1 73 ? -6.698 1.736 -5.062 1.00 91.06 73 PRO A CA 1
ATOM 569 C C . PRO A 1 73 ? -6.393 2.197 -3.638 1.00 91.06 73 PRO A C 1
ATOM 571 O O . PRO A 1 73 ? -7.293 2.219 -2.797 1.00 91.06 73 PRO A O 1
ATOM 574 N N . LEU A 1 74 ? -5.149 2.613 -3.370 1.00 91.75 74 LEU A N 1
ATOM 575 C CA . LEU A 1 74 ? -4.738 3.114 -2.061 1.00 91.75 74 LEU A CA 1
ATOM 576 C C . LEU A 1 74 ? -5.465 4.419 -1.716 1.00 91.75 74 LEU A C 1
ATOM 578 O O . LEU A 1 74 ? -6.081 4.524 -0.655 1.00 91.75 74 LEU A O 1
ATOM 582 N N . ALA A 1 75 ? -5.458 5.394 -2.626 1.00 92.38 75 ALA A N 1
ATOM 583 C CA . ALA A 1 75 ? -6.150 6.666 -2.453 1.00 92.38 75 ALA A CA 1
ATOM 584 C C . ALA A 1 75 ? -7.663 6.459 -2.291 1.00 92.38 75 ALA A C 1
ATOM 586 O O . ALA A 1 75 ? -8.290 7.051 -1.405 1.00 92.38 75 ALA A O 1
ATOM 587 N N . TRP A 1 76 ? -8.258 5.570 -3.088 1.00 93.75 76 TRP A N 1
ATOM 588 C CA . TRP A 1 76 ? -9.666 5.209 -2.948 1.00 93.75 76 TRP A CA 1
ATOM 589 C C . TRP A 1 76 ? -9.966 4.580 -1.581 1.00 93.75 76 TRP A C 1
ATOM 591 O O . TRP A 1 76 ? -10.895 5.005 -0.893 1.00 93.75 76 TRP A O 1
ATOM 601 N N . ALA A 1 77 ? -9.164 3.615 -1.131 1.00 90.50 77 ALA A N 1
ATOM 602 C CA . ALA A 1 77 ? -9.386 2.938 0.143 1.00 90.50 77 ALA A CA 1
ATOM 603 C C . ALA A 1 77 ? -9.206 3.882 1.344 1.00 90.50 77 ALA A C 1
ATOM 605 O O . ALA A 1 77 ? -10.011 3.846 2.281 1.00 90.50 77 ALA A O 1
ATOM 606 N N . LEU A 1 78 ? -8.214 4.777 1.297 1.00 88.56 78 LEU A N 1
ATOM 607 C CA . LEU A 1 78 ? -7.989 5.808 2.313 1.00 88.56 78 LEU A CA 1
ATOM 608 C C . LEU A 1 78 ? -9.148 6.807 2.367 1.00 88.56 78 LEU A C 1
ATOM 610 O O . LEU A 1 78 ? -9.706 7.039 3.439 1.00 88.56 78 LEU A O 1
ATOM 614 N N . THR A 1 79 ? -9.572 7.348 1.223 1.00 90.94 79 THR A N 1
ATOM 615 C CA . THR A 1 79 ? -10.700 8.297 1.167 1.00 90.94 79 THR A CA 1
ATOM 616 C C . THR A 1 79 ? -12.011 7.658 1.620 1.00 90.94 79 THR A C 1
ATOM 618 O O . THR A 1 79 ? -12.780 8.278 2.361 1.00 90.94 79 THR A O 1
ATOM 621 N N . ARG A 1 80 ? -12.266 6.398 1.248 1.00 88.50 80 ARG A N 1
ATOM 622 C CA . ARG A 1 80 ? -13.444 5.645 1.703 1.00 88.50 80 ARG A CA 1
ATOM 623 C C . ARG A 1 80 ? -13.413 5.414 3.213 1.00 88.50 80 ARG A C 1
ATOM 625 O O . ARG A 1 80 ? -14.445 5.557 3.867 1.00 88.50 80 ARG A O 1
ATOM 632 N N . THR A 1 81 ? -12.244 5.085 3.757 1.00 87.69 81 THR A N 1
ATOM 633 C CA . THR A 1 81 ? -12.038 4.848 5.194 1.00 87.69 81 THR A CA 1
ATOM 634 C C . THR A 1 81 ? -12.193 6.131 6.002 1.00 87.69 81 THR A C 1
ATOM 636 O O . THR A 1 81 ? -12.876 6.124 7.021 1.00 87.69 81 THR A O 1
ATOM 639 N N . ALA A 1 82 ? -11.665 7.251 5.509 1.00 84.56 82 ALA A N 1
ATOM 640 C CA . ALA A 1 82 ? -11.818 8.555 6.149 1.00 84.56 82 ALA A CA 1
ATOM 641 C C . ALA A 1 82 ? -13.283 9.029 6.183 1.00 84.56 82 ALA A C 1
ATOM 643 O O . ALA A 1 82 ? -13.721 9.601 7.175 1.00 84.56 82 ALA A O 1
ATOM 644 N N . ARG A 1 83 ? -14.062 8.774 5.120 1.00 87.00 83 ARG A N 1
ATOM 645 C CA . ARG A 1 83 ? -15.463 9.232 5.020 1.00 87.00 83 ARG A CA 1
ATOM 646 C C . ARG A 1 83 ? -16.475 8.346 5.742 1.00 87.00 83 ARG A C 1
ATOM 648 O O . ARG A 1 83 ? -17.499 8.841 6.193 1.00 87.00 83 ARG A O 1
ATOM 655 N N . HIS A 1 84 ? -16.234 7.039 5.799 1.00 85.69 84 HIS A N 1
ATOM 656 C CA . HIS A 1 84 ? -17.225 6.061 6.266 1.00 85.69 84 HIS A CA 1
ATOM 657 C C . HIS A 1 84 ? -16.718 5.190 7.421 1.00 85.69 84 HIS A C 1
ATOM 659 O O . HIS A 1 84 ? -17.313 4.147 7.701 1.00 85.69 84 HIS A O 1
ATOM 665 N N . GLY A 1 85 ? -15.600 5.570 8.039 1.00 81.31 85 GLY A N 1
ATOM 666 C CA . GLY A 1 85 ? -14.954 4.827 9.113 1.00 81.31 85 GLY A CA 1
ATOM 667 C C . GLY A 1 85 ? -14.172 3.601 8.640 1.00 81.31 85 GLY A C 1
ATOM 668 O O . GLY A 1 85 ? -14.249 3.151 7.488 1.00 81.31 85 GLY A O 1
ATOM 669 N N . ALA A 1 86 ? -13.407 3.038 9.565 1.00 82.19 86 ALA A N 1
ATOM 670 C CA . ALA A 1 86 ? -12.594 1.867 9.308 1.00 82.19 86 ALA A CA 1
ATOM 671 C C . ALA A 1 86 ? -13.342 0.557 9.536 1.00 82.19 86 ALA A C 1
ATOM 673 O O . ALA A 1 86 ? -14.066 0.373 10.511 1.00 82.19 86 ALA A O 1
ATOM 674 N N . THR A 1 87 ? -13.125 -0.376 8.616 1.00 85.69 87 THR A N 1
ATOM 675 C CA . THR A 1 87 ? -13.592 -1.762 8.707 1.00 85.69 87 THR A CA 1
ATOM 676 C C . THR A 1 87 ? -12.420 -2.674 8.378 1.00 85.69 87 THR A C 1
ATOM 678 O O . THR A 1 87 ? -11.528 -2.268 7.633 1.00 85.69 87 THR A O 1
ATOM 681 N N . VAL A 1 88 ? -12.427 -3.905 8.895 1.00 84.50 88 VAL A N 1
ATOM 682 C CA . VAL A 1 88 ? -11.351 -4.883 8.645 1.00 84.50 88 VAL A CA 1
ATOM 683 C C . VAL A 1 88 ? -11.110 -5.053 7.144 1.00 84.50 88 VAL A C 1
ATOM 685 O O . VAL A 1 88 ? -9.974 -4.969 6.702 1.00 84.50 88 VAL A O 1
ATOM 688 N N . LEU A 1 89 ? -12.175 -5.169 6.345 1.00 86.81 89 LEU A N 1
ATOM 689 C CA . LEU A 1 89 ? -12.063 -5.306 4.892 1.00 86.81 89 LEU A CA 1
ATOM 690 C C . LEU A 1 89 ? -11.412 -4.082 4.230 1.00 86.81 89 LEU A C 1
ATOM 692 O O . LEU A 1 89 ? -10.546 -4.242 3.377 1.00 86.81 89 LEU A O 1
ATOM 696 N N . ARG A 1 90 ? -11.771 -2.857 4.635 1.00 86.75 90 ARG A N 1
ATOM 697 C CA . ARG A 1 90 ? -11.125 -1.642 4.101 1.00 86.75 90 ARG A CA 1
ATOM 698 C C . ARG A 1 90 ? -9.656 -1.554 4.502 1.00 86.75 90 ARG A C 1
ATOM 700 O O . ARG A 1 90 ? -8.838 -1.172 3.676 1.00 86.75 90 ARG A O 1
ATOM 707 N N . LEU A 1 91 ? -9.322 -1.943 5.732 1.00 86.25 91 LEU A N 1
ATOM 708 C CA . LEU A 1 91 ? -7.935 -2.018 6.187 1.00 86.25 91 LEU A CA 1
ATOM 709 C C . LEU A 1 91 ? -7.156 -3.074 5.392 1.00 86.25 91 LEU A C 1
ATOM 711 O O . LEU A 1 91 ? -6.028 -2.801 5.000 1.00 86.25 91 LEU A O 1
ATOM 715 N N . CYS A 1 92 ? -7.765 -4.218 5.058 1.00 88.56 92 CYS A N 1
ATOM 716 C CA . CYS A 1 92 ? -7.146 -5.201 4.167 1.00 88.56 92 CYS A CA 1
ATOM 717 C C . CYS A 1 92 ? -6.839 -4.595 2.793 1.00 88.56 92 CYS A C 1
ATOM 719 O O . CYS A 1 92 ? -5.728 -4.741 2.297 1.00 88.56 92 CYS A O 1
ATOM 721 N N . VAL A 1 93 ? -7.792 -3.871 2.196 1.00 90.19 93 VAL A N 1
ATOM 722 C CA . VAL A 1 93 ? -7.568 -3.196 0.906 1.00 90.19 93 VAL A CA 1
ATOM 723 C C . VAL A 1 93 ? -6.436 -2.172 1.010 1.00 90.19 93 VAL A C 1
ATOM 725 O O . VAL A 1 93 ? -5.594 -2.127 0.121 1.00 90.19 93 VAL A O 1
ATOM 728 N N . ILE A 1 94 ? -6.369 -1.394 2.097 1.00 90.00 94 ILE A N 1
ATOM 729 C CA . ILE A 1 94 ? -5.267 -0.448 2.334 1.00 90.00 94 ILE A CA 1
ATOM 730 C C . ILE A 1 94 ? -3.925 -1.182 2.393 1.00 90.00 94 ILE A C 1
ATOM 732 O O . ILE A 1 94 ? -2.984 -0.756 1.731 1.00 90.00 94 ILE A O 1
ATOM 736 N N . VAL A 1 95 ? -3.828 -2.279 3.149 1.00 91.00 95 VAL A N 1
ATOM 737 C CA . VAL A 1 95 ? -2.574 -3.036 3.292 1.00 91.00 95 VAL A CA 1
ATOM 738 C C . VAL A 1 95 ? -2.144 -3.653 1.961 1.00 91.00 95 VAL A C 1
ATOM 740 O O . VAL A 1 95 ? -0.983 -3.519 1.580 1.00 91.00 95 VAL A O 1
ATOM 743 N N . VAL A 1 96 ? -3.068 -4.276 1.224 1.00 92.38 96 VAL A N 1
ATOM 744 C CA . VAL A 1 96 ? -2.773 -4.852 -0.099 1.00 92.38 96 VAL A CA 1
ATOM 745 C C . VAL A 1 96 ? -2.338 -3.759 -1.070 1.00 92.38 96 VAL A C 1
ATOM 747 O O . VAL A 1 96 ? -1.298 -3.894 -1.705 1.00 92.38 96 VAL A O 1
ATOM 750 N N . ALA A 1 97 ? -3.068 -2.644 -1.142 1.00 92.06 97 ALA A N 1
ATOM 751 C CA . ALA A 1 97 ? -2.714 -1.533 -2.020 1.00 92.06 97 ALA A CA 1
ATOM 752 C C . ALA A 1 97 ? -1.357 -0.909 -1.648 1.00 92.06 97 ALA A C 1
ATOM 754 O O . ALA A 1 97 ? -0.560 -0.611 -2.534 1.00 92.06 97 ALA A O 1
ATOM 755 N N . ALA A 1 98 ? -1.053 -0.777 -0.353 1.00 90.62 98 ALA A N 1
ATOM 756 C CA . ALA A 1 98 ? 0.245 -0.303 0.124 1.00 90.62 98 ALA A CA 1
ATOM 757 C C . ALA A 1 98 ? 1.387 -1.259 -0.256 1.00 90.62 98 ALA A C 1
ATOM 759 O O . ALA A 1 98 ? 2.446 -0.799 -0.679 1.00 90.62 98 ALA A O 1
ATOM 760 N N . ALA A 1 99 ? 1.169 -2.576 -0.188 1.00 91.62 99 ALA A N 1
ATOM 761 C CA . ALA A 1 99 ? 2.126 -3.555 -0.706 1.00 91.62 99 ALA A CA 1
ATOM 762 C C . ALA A 1 99 ? 2.339 -3.393 -2.222 1.00 91.62 99 ALA A C 1
ATOM 764 O O . ALA A 1 99 ? 3.467 -3.484 -2.695 1.00 91.62 99 ALA A O 1
ATOM 765 N N . GLY A 1 100 ? 1.282 -3.053 -2.966 1.00 89.25 100 GLY A N 1
ATOM 766 C CA . GLY A 1 100 ? 1.360 -2.673 -4.380 1.00 89.25 100 GLY A CA 1
ATOM 767 C C . GLY A 1 100 ? 2.273 -1.476 -4.638 1.00 89.25 100 GLY A C 1
ATOM 768 O O . GLY A 1 100 ? 3.072 -1.497 -5.571 1.00 89.25 100 GLY A O 1
ATOM 769 N N . VAL A 1 101 ? 2.198 -0.444 -3.791 1.00 90.06 101 VAL A N 1
ATOM 770 C CA . VAL A 1 101 ? 3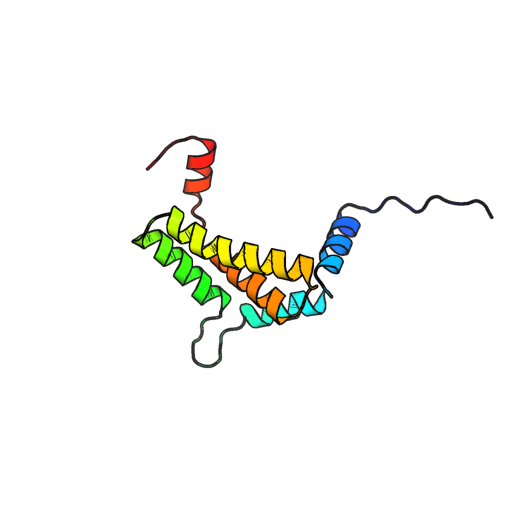.103 0.715 -3.880 1.00 90.06 101 VAL A CA 1
ATOM 771 C C . VAL A 1 101 ? 4.541 0.279 -3.668 1.00 90.06 101 VAL A C 1
ATOM 773 O O . VAL A 1 101 ? 5.387 0.653 -4.467 1.00 90.06 101 VAL A O 1
ATOM 776 N N . LEU A 1 102 ? 4.808 -0.552 -2.658 1.00 89.12 102 LEU A N 1
ATOM 777 C CA . LEU A 1 102 ? 6.152 -1.080 -2.411 1.00 89.12 102 LEU A CA 1
ATOM 778 C C . LEU A 1 102 ? 6.675 -1.922 -3.583 1.00 89.12 102 LEU A C 1
ATOM 780 O O . LEU A 1 102 ? 7.849 -1.816 -3.911 1.00 89.12 102 LEU A O 1
ATOM 784 N N . GLY A 1 103 ? 5.815 -2.711 -4.233 1.00 84.94 103 GLY A N 1
ATOM 785 C CA . GLY A 1 103 ? 6.179 -3.501 -5.415 1.00 84.94 103 GLY A CA 1
ATOM 786 C C . GLY A 1 103 ? 6.496 -2.662 -6.658 1.00 84.94 103 GLY A C 1
ATOM 787 O O . GLY A 1 103 ? 7.342 -3.048 -7.457 1.00 84.94 103 GLY A O 1
ATOM 788 N N . ALA A 1 104 ? 5.864 -1.493 -6.806 1.00 87.75 104 ALA A N 1
ATOM 789 C CA . ALA A 1 104 ? 6.124 -0.559 -7.906 1.00 87.75 104 ALA A CA 1
ATOM 790 C C . ALA A 1 104 ? 7.244 0.457 -7.610 1.00 87.75 104 ALA A C 1
ATOM 792 O O . ALA A 1 104 ? 7.614 1.235 -8.494 1.00 87.75 104 ALA A O 1
ATOM 793 N N . LEU A 1 105 ? 7.747 0.510 -6.374 1.00 87.44 105 LEU A N 1
ATOM 794 C CA . LEU A 1 105 ? 8.704 1.524 -5.947 1.00 87.44 105 LEU A CA 1
ATOM 795 C C . LEU A 1 105 ? 10.113 1.119 -6.373 1.00 87.44 105 LEU A C 1
ATOM 797 O O . LEU A 1 105 ? 10.647 0.112 -5.915 1.00 87.44 105 LEU A O 1
ATOM 801 N N . ASP A 1 106 ? 10.728 1.940 -7.219 1.00 84.69 106 ASP A N 1
ATOM 802 C CA . ASP A 1 106 ? 12.127 1.778 -7.600 1.00 84.69 106 ASP A CA 1
ATOM 803 C C . ASP A 1 106 ? 12.986 2.830 -6.876 1.00 84.69 106 ASP A C 1
ATOM 805 O O . ASP A 1 106 ? 12.655 4.020 -6.924 1.00 84.69 106 ASP A O 1
ATOM 809 N N . PRO A 1 107 ? 14.088 2.446 -6.202 1.00 81.19 107 PRO A N 1
ATOM 810 C CA . PRO A 1 107 ? 14.983 3.402 -5.549 1.00 81.19 107 PRO A CA 1
ATOM 811 C C . PRO A 1 107 ? 15.538 4.465 -6.505 1.00 81.19 107 PRO A C 1
ATOM 813 O O . PRO A 1 107 ? 15.816 5.589 -6.084 1.00 81.19 107 PRO A O 1
ATOM 816 N N . PHE A 1 108 ? 15.692 4.133 -7.786 1.00 78.81 108 PHE A N 1
ATOM 817 C CA . PHE A 1 108 ? 16.159 5.056 -8.808 1.00 78.81 108 PHE A CA 1
ATOM 818 C C . PHE A 1 108 ? 15.154 6.176 -9.064 1.00 78.81 108 PHE A C 1
ATOM 820 O O . PHE A 1 108 ? 15.584 7.292 -9.308 1.00 78.81 108 PHE A O 1
ATOM 827 N N . ASP A 1 109 ? 13.846 5.957 -8.907 1.00 77.62 109 ASP A N 1
ATOM 828 C CA . ASP A 1 109 ? 12.866 7.042 -9.060 1.00 77.62 109 ASP A CA 1
ATOM 829 C C . ASP A 1 109 ? 13.032 8.123 -7.996 1.00 77.62 109 ASP A C 1
ATOM 831 O O . ASP A 1 109 ? 12.843 9.302 -8.281 1.00 77.62 109 ASP A O 1
ATOM 835 N N . LEU A 1 110 ? 13.409 7.737 -6.775 1.00 76.12 110 LEU A N 1
ATOM 836 C CA . LEU A 1 110 ? 13.754 8.677 -5.707 1.00 76.12 110 LEU A CA 1
ATOM 837 C C . LEU A 1 110 ? 14.985 9.501 -6.089 1.00 76.12 110 LEU A C 1
ATOM 839 O O . LEU A 1 110 ? 15.006 10.716 -5.887 1.00 76.12 110 LEU A O 1
ATOM 843 N N . VAL A 1 111 ? 15.987 8.850 -6.685 1.00 80.12 111 VAL A N 1
ATOM 844 C CA . VAL A 1 111 ? 17.180 9.527 -7.201 1.00 80.12 111 VAL A CA 1
ATOM 845 C C . VAL A 1 111 ? 16.805 10.451 -8.356 1.00 80.12 111 VAL A C 1
ATOM 847 O O . VAL A 1 111 ? 17.161 11.622 -8.309 1.00 80.12 111 VAL A O 1
ATOM 850 N N . THR A 1 112 ? 16.045 9.998 -9.351 1.00 82.38 112 THR A N 1
ATOM 851 C CA . THR A 1 112 ? 15.585 10.810 -10.485 1.00 82.38 112 THR A CA 1
ATOM 852 C C . THR A 1 112 ? 14.723 11.985 -10.031 1.00 82.38 112 THR A C 1
ATOM 854 O O . THR A 1 112 ? 14.912 13.091 -10.522 1.00 82.38 112 THR A O 1
ATOM 857 N N . ALA A 1 113 ? 13.829 11.800 -9.060 1.00 79.00 113 ALA A N 1
ATOM 858 C CA . ALA A 1 113 ? 13.018 12.885 -8.511 1.00 79.00 113 ALA A CA 1
ATOM 859 C C . ALA A 1 113 ? 13.869 13.946 -7.794 1.00 79.00 113 ALA A C 1
ATOM 861 O O . ALA A 1 113 ? 13.549 15.131 -7.858 1.00 79.00 113 ALA A O 1
ATOM 862 N N . TYR A 1 114 ? 14.954 13.536 -7.129 1.00 82.12 114 TYR A N 1
ATOM 863 C CA . TYR A 1 114 ? 15.846 14.452 -6.415 1.00 82.12 114 TYR A CA 1
ATOM 864 C C . TYR A 1 114 ? 16.904 15.105 -7.319 1.00 82.12 114 TYR A C 1
ATOM 866 O O . TYR A 1 114 ? 17.294 16.248 -7.100 1.00 82.12 114 TYR A O 1
ATOM 874 N N . THR A 1 115 ? 17.389 14.377 -8.326 1.00 84.06 115 THR A N 1
ATOM 875 C CA . THR A 1 115 ? 18.555 14.757 -9.146 1.00 84.06 115 THR A CA 1
ATOM 876 C C . THR A 1 115 ? 18.211 15.156 -10.578 1.00 84.06 115 THR A C 1
ATOM 878 O O . THR A 1 115 ? 19.039 15.767 -11.246 1.00 84.06 115 THR A O 1
ATOM 881 N N . GLY A 1 116 ? 17.023 14.808 -11.074 1.00 76.19 116 GLY A N 1
ATOM 882 C CA . GLY A 1 116 ? 16.619 14.996 -12.471 1.00 76.19 116 GLY A CA 1
ATOM 883 C C . GLY A 1 116 ? 17.319 14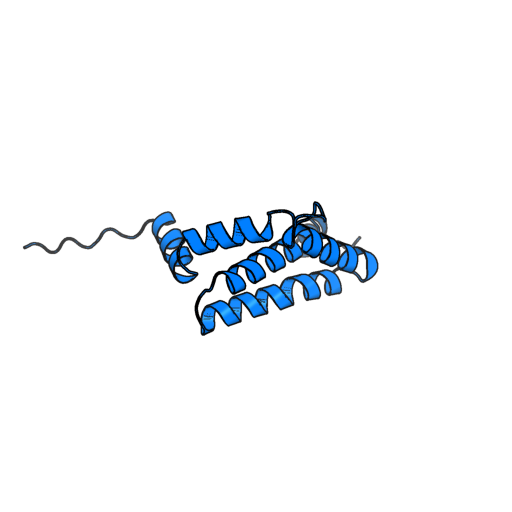.064 -13.468 1.00 76.19 116 GLY A C 1
ATOM 884 O O . GLY A 1 116 ? 17.117 14.202 -14.671 1.00 76.19 116 GLY A O 1
ATOM 885 N N . VAL A 1 117 ? 18.146 13.122 -13.001 1.00 75.62 117 VAL A N 1
ATOM 886 C CA . VAL A 1 117 ? 18.880 12.199 -13.874 1.00 75.62 117 VAL A CA 1
ATOM 887 C C . VAL A 1 117 ? 17.961 11.061 -14.315 1.00 75.62 117 VAL A C 1
ATOM 889 O O . VAL A 1 117 ? 17.507 10.260 -13.495 1.00 75.62 117 VAL A O 1
ATOM 892 N N . HIS A 1 118 ? 17.695 10.996 -15.618 1.00 74.25 118 HIS A N 1
ATOM 893 C CA . HIS A 1 118 ? 16.994 9.886 -16.264 1.00 74.25 118 HIS A CA 1
ATOM 894 C C . HIS A 1 118 ? 17.993 8.799 -16.6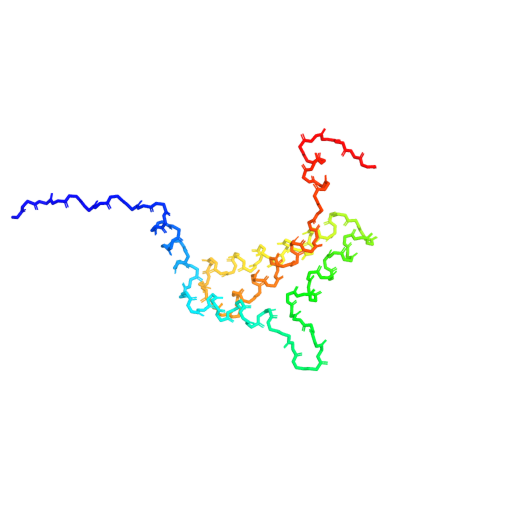96 1.00 74.25 118 HIS A C 1
ATOM 896 O O . HIS A 1 118 ? 19.158 9.103 -16.957 1.00 74.25 118 HIS A O 1
ATOM 902 N N . ARG A 1 119 ? 17.542 7.539 -16.716 1.00 65.25 119 ARG A N 1
ATOM 903 C CA . ARG A 1 119 ? 18.336 6.381 -17.153 1.00 65.25 119 ARG A CA 1
ATOM 904 C C . ARG A 1 119 ? 18.384 6.272 -18.671 1.00 65.25 119 ARG A C 1
ATOM 906 O O . ARG A 1 119 ? 17.348 6.584 -19.296 1.00 65.25 119 ARG A O 1
#

Sequence (119 aa):
MPYEPAPEPTRWQRLTAWLHCFGRPWQISGALLLTVLPFPGTRYSAAATWAYATGEARAEWGAPTGYALALLPLAWALTRTARHGATVLRLCVIVVAAAGVLGALDPFDLVTAYTGVHR

pLDDT: mean 83.93, std 7.47, range [61.56, 93.75]

Secondary structure (DSSP, 8-state):
---PPPPPPPHHHHHHHHHHHT--HHHHHHHHHHHHSPPTTTS--HHHHHHHHHHHHHHHH-HHHHHHHHHHHHHHHHHHHHHH---HHHHHHHHHHHHHHHHH--HHHHHHHHH----